Protein AF-A0A9X4RS60-F1 (afdb_monomer_lite)

pLDDT: mean 80.69, std 14.89, range [46.22, 94.75]

Secondary structure (DSSP, 8-state):
--HHHHHHHHTS------TT-HHHHHHHHHHHHHHHHHHHHHHHHHHHHHHHTT------S---HHHHHHHHHHHT-SBTTB-HHHHHHHHHHHHHHHS---EEEETTEEEE-S--------------

Foldseek 3Di:
DDPVVVVVVVVCDDDDPPDPCPVVPVVVVVVVVVVVVVVVLVVVLQVQLQVQLPDADDDPDDADPLNVLVSCLCQANQDPVDGNSVVRSVQSNCCSVVVDWDWDDDPSHIDTDPDDDDDPPPPPPPPD

Structure (mmCIF, N/CA/C/O backbone):
data_AF-A0A9X4RS60-F1
#
_entry.id   AF-A0A9X4RS60-F1
#
loop_
_atom_site.group_PDB
_atom_site.id
_atom_site.type_symbol
_atom_site.label_atom_id
_atom_site.label_alt_id
_atom_site.label_comp_id
_atom_site.label_asym_id
_atom_site.label_entity_id
_atom_site.label_seq_id
_atom_site.pdbx_PDB_ins_code
_atom_site.Cartn_x
_atom_site.Cartn_y
_atom_site.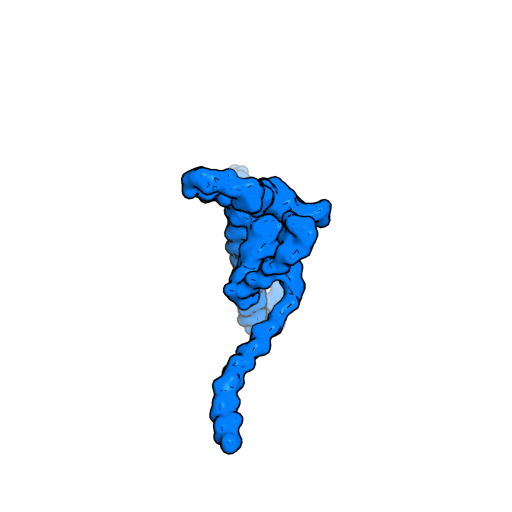Cartn_z
_atom_site.occupancy
_atom_site.B_iso_or_equiv
_atom_site.auth_seq_id
_atom_site.auth_comp_id
_atom_site.auth_asym_id
_atom_site.auth_atom_id
_atom_site.pdbx_PDB_model_num
ATOM 1 N N . MET A 1 1 ? 34.151 34.937 -30.624 1.00 52.31 1 MET A N 1
ATOM 2 C CA . MET A 1 1 ? 34.119 33.461 -30.553 1.00 52.31 1 MET A CA 1
ATOM 3 C C . MET A 1 1 ? 33.310 33.069 -29.332 1.00 52.31 1 MET A C 1
ATOM 5 O O . MET A 1 1 ? 33.734 33.347 -28.218 1.00 52.31 1 MET A O 1
ATOM 9 N N . GLY A 1 2 ? 32.074 32.621 -29.548 1.00 69.38 2 GLY A N 1
ATOM 10 C CA . GLY A 1 2 ? 31.059 32.505 -28.501 1.00 69.38 2 GLY A CA 1
ATOM 11 C C . GLY A 1 2 ? 31.070 31.156 -27.788 1.00 69.38 2 GLY A C 1
ATOM 12 O O . GLY A 1 2 ? 31.534 30.154 -28.320 1.00 69.38 2 GLY A O 1
ATOM 13 N N . ILE A 1 3 ? 30.460 31.128 -26.606 1.00 58.38 3 ILE A N 1
ATOM 14 C CA . ILE A 1 3 ? 30.180 29.940 -25.779 1.00 58.38 3 ILE A CA 1
ATOM 15 C C . ILE A 1 3 ? 29.543 28.755 -26.538 1.00 58.38 3 ILE A C 1
ATOM 17 O O . ILE A 1 3 ? 29.647 27.612 -26.101 1.00 58.38 3 ILE A O 1
ATOM 21 N N . LEU A 1 4 ? 28.923 29.010 -27.695 1.00 62.12 4 LEU A N 1
ATOM 22 C CA . LEU A 1 4 ? 28.339 27.992 -28.570 1.00 62.12 4 LEU A CA 1
ATOM 23 C C . LEU A 1 4 ? 29.401 27.130 -29.280 1.00 62.12 4 LEU A C 1
ATOM 25 O O . LEU A 1 4 ? 29.153 25.946 -29.500 1.00 62.12 4 LEU A O 1
ATOM 29 N N . ASP A 1 5 ? 30.589 27.669 -29.577 1.00 63.19 5 ASP A N 1
ATOM 30 C CA . ASP A 1 5 ? 31.693 26.886 -30.161 1.00 63.19 5 ASP A CA 1
ATOM 31 C C . ASP A 1 5 ? 32.320 25.944 -29.135 1.00 63.19 5 ASP A C 1
ATOM 33 O O . ASP A 1 5 ? 32.619 24.792 -29.444 1.00 63.19 5 ASP A O 1
ATOM 37 N N . ALA A 1 6 ? 32.444 26.395 -27.883 1.00 65.00 6 ALA A N 1
ATOM 38 C CA . ALA A 1 6 ? 32.915 25.553 -26.786 1.00 65.00 6 ALA A CA 1
ATOM 39 C C . ALA A 1 6 ? 31.950 24.384 -26.518 1.00 65.00 6 ALA A C 1
ATOM 41 O O . ALA A 1 6 ? 32.382 23.269 -26.218 1.00 65.00 6 ALA A O 1
ATOM 42 N N . PHE A 1 7 ? 30.644 24.624 -26.676 1.00 67.88 7 PHE A N 1
ATOM 43 C CA . PHE A 1 7 ? 29.623 23.588 -26.555 1.00 67.88 7 PHE A CA 1
ATOM 44 C C . PHE A 1 7 ? 29.705 22.575 -27.706 1.00 67.88 7 PHE A C 1
ATOM 46 O O . PHE A 1 7 ? 29.720 21.373 -27.455 1.00 67.88 7 PHE A O 1
ATOM 53 N N . LYS A 1 8 ? 29.860 23.030 -28.957 1.00 62.78 8 LYS A N 1
ATOM 54 C CA . LYS A 1 8 ? 30.044 22.142 -30.121 1.00 62.78 8 LYS A CA 1
ATOM 55 C C . LYS A 1 8 ? 31.332 21.317 -30.045 1.00 62.78 8 LYS A C 1
ATOM 57 O O . LYS A 1 8 ? 31.319 20.134 -30.374 1.00 62.78 8 LYS A O 1
ATOM 62 N N . PHE A 1 9 ? 32.425 21.906 -29.565 1.00 62.69 9 PHE A N 1
ATOM 63 C CA . PHE A 1 9 ? 33.718 21.226 -29.447 1.00 62.69 9 PHE A CA 1
ATOM 64 C C . PHE A 1 9 ? 33.688 20.072 -28.434 1.00 62.69 9 PHE A C 1
ATOM 66 O O . PHE A 1 9 ? 34.296 19.026 -28.656 1.00 62.69 9 PHE A O 1
ATOM 73 N N . LYS A 1 10 ? 32.919 20.220 -27.349 1.00 60.81 10 LYS A N 1
ATOM 74 C CA . LYS A 1 10 ? 32.763 19.186 -26.316 1.00 60.81 10 LYS A CA 1
ATOM 75 C C . LYS A 1 10 ? 31.879 18.008 -26.752 1.00 60.81 10 LYS A C 1
ATOM 77 O O . LYS A 1 10 ? 31.925 16.963 -26.114 1.00 60.81 10 LYS A O 1
ATOM 82 N N . PHE A 1 11 ? 31.131 18.153 -27.846 1.00 61.97 11 PHE A N 1
ATOM 83 C CA . PHE A 1 11 ? 30.317 17.085 -28.435 1.00 61.97 11 PHE A CA 1
ATOM 84 C C . PHE A 1 11 ? 31.011 16.321 -29.577 1.00 61.97 11 PHE A C 1
ATOM 86 O O . PHE A 1 11 ? 30.464 15.321 -30.028 1.00 61.97 11 PHE A O 1
ATOM 93 N N . ASN A 1 12 ? 32.204 16.737 -30.031 1.00 60.97 12 ASN A N 1
ATOM 94 C CA . ASN A 1 12 ? 32.848 16.164 -31.224 1.00 60.97 12 ASN A CA 1
ATOM 95 C C . ASN A 1 12 ? 34.192 15.444 -30.969 1.00 60.97 12 ASN A C 1
ATOM 97 O O . ASN A 1 12 ? 35.049 15.387 -31.849 1.00 60.97 12 ASN A O 1
ATOM 101 N N . LYS A 1 13 ? 34.415 14.893 -29.771 1.00 50.75 13 LYS A N 1
ATOM 102 C CA . LYS A 1 13 ? 35.612 14.087 -29.453 1.00 50.75 13 LYS A CA 1
ATOM 103 C C . LYS A 1 13 ? 35.151 12.872 -28.636 1.00 50.75 13 LYS A C 1
ATOM 105 O O . LYS A 1 13 ? 34.625 13.082 -27.552 1.00 50.75 13 LYS A O 1
ATOM 110 N N . SER A 1 14 ? 35.225 11.609 -29.064 1.00 46.22 14 SER A N 1
ATOM 111 C CA . SER A 1 14 ? 36.015 10.895 -30.089 1.00 46.22 14 SER A CA 1
ATOM 112 C C . SER A 1 14 ? 35.339 9.547 -30.434 1.00 46.22 14 SER A C 1
ATOM 114 O O . SER A 1 14 ? 34.789 8.941 -29.513 1.00 46.22 14 SER A O 1
ATOM 116 N N . PRO A 1 15 ? 35.448 8.999 -31.662 1.00 53.78 15 PRO A N 1
ATOM 117 C CA . PRO A 1 15 ? 35.054 7.624 -31.952 1.00 53.78 15 PRO A CA 1
ATOM 118 C C . PRO A 1 15 ? 36.297 6.731 -32.086 1.00 53.78 15 PRO A C 1
ATOM 120 O O . PRO A 1 15 ? 36.946 6.737 -33.122 1.00 53.78 15 PRO A O 1
ATOM 123 N N . THR A 1 16 ? 36.634 5.950 -31.061 1.00 52.50 16 THR A N 1
ATOM 124 C CA . THR A 1 16 ? 37.489 4.758 -31.227 1.00 52.50 16 THR A CA 1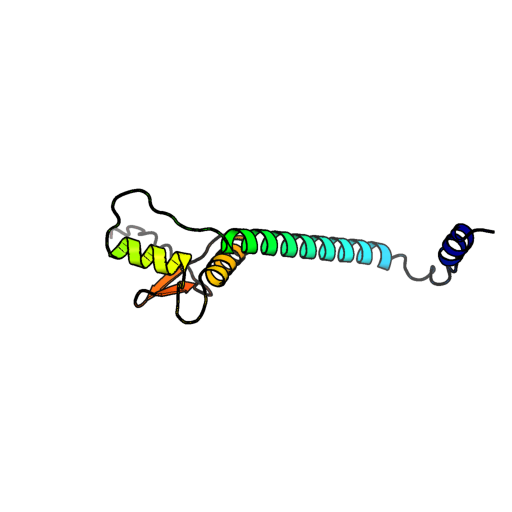
ATOM 125 C C . THR A 1 16 ? 37.091 3.716 -30.189 1.00 52.50 16 THR A C 1
ATOM 127 O O . THR A 1 16 ? 37.638 3.708 -29.091 1.00 52.50 16 THR A O 1
ATOM 130 N N . LEU A 1 17 ? 36.086 2.904 -30.521 1.00 46.53 17 LEU A N 1
ATOM 131 C CA . LEU A 1 17 ? 35.683 1.659 -29.839 1.00 46.53 17 LEU A CA 1
ATOM 132 C C . LEU A 1 17 ? 34.637 0.904 -30.701 1.00 46.53 17 LEU A C 1
ATOM 134 O O . LEU A 1 17 ? 33.798 0.189 -30.174 1.00 46.53 17 LEU A O 1
ATOM 138 N N . SER A 1 18 ? 34.611 1.119 -32.023 1.00 50.34 18 SER A N 1
ATOM 139 C CA . SER A 1 18 ? 33.472 0.752 -32.881 1.00 50.34 18 SER A CA 1
ATOM 140 C C . SER A 1 18 ? 33.477 -0.678 -33.435 1.00 50.34 18 SER A C 1
ATOM 142 O O . SER A 1 18 ? 32.433 -1.113 -33.899 1.00 50.34 18 SER A O 1
ATOM 144 N N . ASP A 1 19 ? 34.571 -1.436 -33.347 1.00 49.22 19 ASP A N 1
ATOM 145 C CA . ASP A 1 19 ? 34.709 -2.688 -34.124 1.00 49.22 19 ASP A CA 1
ATOM 146 C C . ASP A 1 19 ? 34.388 -3.988 -33.364 1.00 49.22 19 ASP A C 1
ATOM 148 O O . ASP A 1 19 ? 34.601 -5.079 -33.884 1.00 49.22 19 ASP A O 1
ATOM 152 N N . SER A 1 20 ? 33.837 -3.913 -32.148 1.00 48.72 20 SER A N 1
ATOM 153 C CA . SER A 1 20 ? 33.482 -5.110 -31.358 1.00 48.72 20 SER A CA 1
ATOM 154 C C . SER A 1 20 ? 32.025 -5.169 -30.868 1.00 48.72 20 SER A C 1
ATOM 156 O O . SER A 1 20 ? 31.700 -6.039 -30.067 1.00 48.72 20 SER A O 1
ATOM 158 N N . PHE A 1 21 ? 31.127 -4.292 -31.344 1.00 52.97 21 PHE A N 1
ATOM 159 C CA . PHE A 1 21 ? 29.794 -4.080 -30.739 1.00 52.97 21 PHE A CA 1
ATOM 160 C C . PHE A 1 21 ? 28.582 -4.267 -31.674 1.00 52.97 21 PHE A C 1
ATOM 162 O O . PHE A 1 21 ? 27.514 -3.722 -31.400 1.00 52.97 21 PHE A O 1
ATOM 169 N N . GLU A 1 22 ? 28.670 -5.041 -32.757 1.00 53.62 22 GLU A N 1
ATOM 170 C CA . GLU A 1 22 ? 27.476 -5.259 -33.598 1.00 53.62 22 GLU A CA 1
ATOM 171 C C . GLU A 1 22 ? 26.426 -6.172 -32.928 1.00 53.62 22 GLU A C 1
ATOM 173 O O . GLU A 1 22 ? 25.228 -5.942 -33.087 1.00 53.62 22 GLU A O 1
ATOM 178 N N . ASN A 1 23 ? 26.835 -7.110 -32.062 1.00 53.06 23 ASN A N 1
ATOM 179 C CA . ASN A 1 23 ? 25.902 -7.941 -31.277 1.00 53.06 23 ASN A CA 1
ATOM 180 C C . ASN A 1 23 ? 25.371 -7.255 -30.000 1.00 53.06 23 ASN A C 1
ATOM 182 O O . ASN A 1 23 ? 24.288 -7.588 -29.516 1.00 53.06 23 ASN A O 1
ATOM 186 N N . ASP A 1 24 ? 26.091 -6.263 -29.477 1.00 58.00 24 ASP A N 1
ATOM 187 C CA . ASP A 1 24 ? 25.735 -5.559 -28.239 1.00 58.00 24 ASP A CA 1
ATOM 188 C C . ASP A 1 24 ? 24.732 -4.424 -28.461 1.00 58.00 24 ASP A C 1
ATOM 190 O O . ASP A 1 24 ? 24.070 -4.003 -27.514 1.00 58.00 24 ASP A O 1
ATOM 194 N N . SER A 1 25 ? 24.587 -3.919 -29.689 1.00 67.38 25 SER A N 1
ATOM 195 C CA . SER A 1 25 ? 23.663 -2.818 -29.990 1.00 67.38 25 SER A CA 1
ATOM 196 C C . SER A 1 25 ? 22.199 -3.226 -29.771 1.00 67.38 25 SER A C 1
ATOM 198 O O . SER A 1 25 ? 21.471 -2.565 -29.027 1.00 67.38 25 SER A O 1
ATOM 200 N N . TYR A 1 26 ? 21.785 -4.379 -30.310 1.00 70.62 26 TYR A N 1
ATOM 201 C CA . TYR A 1 26 ? 20.405 -4.867 -30.190 1.00 70.62 26 TYR A CA 1
ATOM 202 C C . TYR A 1 26 ? 20.067 -5.318 -28.761 1.00 70.62 26 TYR A C 1
ATOM 204 O O . TYR A 1 26 ? 19.001 -4.996 -28.229 1.00 70.62 26 TYR A O 1
ATOM 212 N N . ALA A 1 27 ? 20.999 -6.010 -28.095 1.00 75.00 27 ALA A N 1
ATOM 213 C CA . ALA A 1 27 ? 20.853 -6.397 -26.693 1.00 75.00 27 ALA A CA 1
ATOM 214 C C . ALA A 1 27 ? 20.787 -5.169 -25.763 1.00 75.00 27 ALA A C 1
ATOM 216 O O . ALA A 1 27 ? 19.984 -5.152 -24.825 1.00 75.00 27 ALA A O 1
ATOM 217 N N . ASN A 1 28 ? 21.563 -4.114 -26.046 1.00 81.88 28 ASN A N 1
ATOM 218 C CA . ASN A 1 28 ? 21.500 -2.852 -25.307 1.00 81.88 28 ASN A CA 1
ATOM 219 C C . ASN A 1 28 ? 20.214 -2.068 -25.564 1.00 81.88 28 ASN A C 1
ATOM 221 O O . ASN A 1 28 ? 19.686 -1.448 -24.643 1.00 81.88 28 ASN A O 1
ATOM 225 N N . GLU A 1 29 ? 19.691 -2.053 -26.786 1.00 83.12 29 GLU A N 1
ATOM 226 C CA . GLU A 1 29 ? 18.398 -1.420 -27.052 1.00 83.12 29 GLU A CA 1
ATOM 227 C C . GLU A 1 29 ? 17.257 -2.163 -26.360 1.00 83.12 29 GLU A C 1
ATOM 229 O O . GLU A 1 29 ? 16.395 -1.529 -25.742 1.00 83.12 29 GLU A O 1
ATOM 234 N N . LEU A 1 30 ? 17.262 -3.497 -26.383 1.00 84.44 30 LEU A N 1
ATOM 235 C CA . LEU A 1 30 ? 16.275 -4.302 -25.668 1.00 84.44 30 LEU A CA 1
ATOM 236 C C . LEU A 1 30 ? 16.354 -4.071 -24.152 1.00 84.44 30 LEU A C 1
ATOM 238 O O . LEU A 1 30 ? 15.325 -3.826 -23.517 1.00 84.44 30 LEU A O 1
ATOM 242 N N . SER A 1 31 ? 17.557 -4.095 -23.571 1.00 85.12 31 SER A N 1
ATOM 243 C CA . SER A 1 31 ? 17.753 -3.874 -22.133 1.00 85.12 31 SER A CA 1
ATOM 244 C C . SER A 1 31 ? 17.362 -2.454 -21.712 1.00 85.12 31 SER A C 1
ATOM 246 O O . SER A 1 31 ? 16.665 -2.287 -20.708 1.00 85.12 31 SER A O 1
ATOM 248 N N . LYS A 1 32 ? 17.689 -1.432 -22.517 1.00 88.44 32 LYS A N 1
ATOM 249 C CA . LYS A 1 32 ? 17.217 -0.050 -22.319 1.00 88.44 32 LYS A CA 1
ATOM 250 C C . LYS A 1 32 ? 15.695 0.026 -22.356 1.00 88.44 32 LYS A C 1
ATOM 252 O O . LYS A 1 32 ? 15.099 0.621 -21.462 1.00 88.44 32 LYS A O 1
ATOM 257 N N . ASN A 1 33 ? 15.053 -0.592 -23.345 1.00 89.12 33 ASN A N 1
ATOM 258 C CA . ASN A 1 33 ? 13.594 -0.606 -23.452 1.00 89.12 33 ASN A CA 1
ATOM 259 C C . ASN A 1 33 ? 12.932 -1.293 -22.249 1.00 89.12 33 ASN A C 1
ATOM 261 O O . ASN A 1 33 ? 11.948 -0.779 -21.716 1.00 89.12 33 ASN A O 1
ATOM 265 N N . LEU A 1 34 ? 13.478 -2.417 -21.779 1.00 91.38 34 LEU A N 1
ATOM 266 C CA . LEU A 1 34 ? 13.007 -3.092 -20.565 1.00 91.38 34 LEU A CA 1
ATOM 267 C C . LEU A 1 34 ? 13.182 -2.211 -19.324 1.00 91.38 34 LEU A C 1
ATOM 269 O O . LEU A 1 34 ? 12.236 -2.051 -18.553 1.00 91.38 34 LEU A O 1
ATOM 273 N N . ALA A 1 35 ? 14.346 -1.580 -19.161 1.00 91.62 35 ALA A N 1
ATOM 274 C CA . ALA A 1 35 ? 14.619 -0.679 -18.045 1.00 91.62 35 ALA A CA 1
ATOM 275 C C . ALA A 1 35 ? 13.695 0.550 -18.053 1.00 91.62 35 ALA A C 1
ATOM 277 O O . ALA A 1 35 ? 13.194 0.960 -17.003 1.00 91.62 35 ALA A O 1
ATOM 278 N N . LEU A 1 36 ? 13.415 1.114 -19.231 1.00 93.19 36 LEU A N 1
ATOM 279 C CA . LEU A 1 36 ? 12.473 2.220 -19.401 1.00 93.19 36 LEU A CA 1
ATOM 280 C C . LEU A 1 36 ? 11.043 1.792 -19.065 1.00 93.19 36 LEU A C 1
ATOM 282 O O . LEU A 1 36 ? 10.363 2.503 -18.324 1.00 93.19 36 LEU A O 1
ATOM 286 N N . LYS A 1 37 ? 10.601 0.621 -19.540 1.00 92.62 37 LYS A N 1
ATOM 287 C CA . LYS A 1 37 ? 9.280 0.059 -19.217 1.00 92.62 37 LYS A CA 1
ATOM 288 C C . LYS A 1 37 ? 9.126 -0.207 -17.720 1.00 92.62 37 LYS A C 1
ATOM 290 O O . LYS A 1 37 ? 8.145 0.237 -17.129 1.00 92.62 37 LYS A O 1
ATOM 295 N N . ALA A 1 38 ? 10.106 -0.852 -17.090 1.00 91.69 38 ALA A N 1
ATOM 296 C CA . ALA A 1 38 ? 10.108 -1.093 -15.648 1.00 91.69 38 ALA A CA 1
ATOM 297 C C . ALA A 1 38 ? 10.092 0.225 -14.857 1.00 91.69 38 ALA A C 1
ATOM 299 O O . ALA A 1 38 ? 9.330 0.389 -13.904 1.00 91.69 38 ALA A O 1
ATOM 300 N N . SER A 1 39 ? 10.884 1.211 -15.284 1.00 93.25 39 SER A N 1
ATOM 301 C CA . SER A 1 39 ? 10.899 2.541 -14.668 1.00 93.25 39 SER A CA 1
ATOM 302 C C . SER A 1 39 ? 9.558 3.263 -14.814 1.00 93.25 39 SER A C 1
ATOM 304 O O . SER A 1 39 ? 9.099 3.907 -13.870 1.00 93.25 39 SER A O 1
ATOM 306 N N . ALA A 1 40 ? 8.916 3.158 -15.979 1.00 94.31 40 ALA A N 1
ATOM 307 C CA . ALA A 1 40 ? 7.597 3.729 -16.224 1.00 94.31 40 ALA A CA 1
ATOM 308 C C . ALA A 1 40 ? 6.528 3.069 -15.341 1.00 94.31 40 ALA A C 1
ATOM 310 O O . ALA A 1 40 ? 5.765 3.782 -14.691 1.00 94.31 40 ALA A O 1
ATOM 311 N N . LEU A 1 41 ? 6.530 1.735 -15.241 1.00 91.44 41 LEU A N 1
ATOM 312 C CA . LEU A 1 41 ? 5.623 0.979 -14.371 1.00 91.44 41 LEU A CA 1
ATOM 313 C C . LEU A 1 41 ? 5.762 1.422 -12.908 1.00 91.44 41 LEU A C 1
ATOM 315 O O . LEU A 1 41 ? 4.772 1.765 -12.262 1.00 91.44 41 LEU A O 1
ATOM 319 N N . ASN A 1 42 ? 6.997 1.501 -12.408 1.00 92.06 42 ASN A N 1
ATOM 320 C CA . ASN A 1 42 ? 7.279 1.951 -11.045 1.00 92.06 42 ASN A CA 1
ATOM 321 C C . ASN A 1 42 ? 6.806 3.390 -10.802 1.00 92.06 42 ASN A C 1
ATOM 323 O O . ASN A 1 42 ? 6.252 3.694 -9.744 1.00 92.06 42 ASN A O 1
ATOM 327 N N . LYS A 1 43 ? 6.983 4.290 -11.778 1.00 94.19 43 LYS A N 1
ATOM 328 C CA . LYS A 1 43 ? 6.481 5.670 -11.682 1.00 94.19 43 LYS A CA 1
ATOM 329 C C . LYS A 1 43 ? 4.960 5.716 -11.603 1.00 94.19 43 LYS A C 1
ATOM 331 O O . LYS A 1 43 ? 4.438 6.406 -10.732 1.00 94.19 43 LYS A O 1
ATOM 336 N N . VAL A 1 44 ? 4.263 4.987 -12.474 1.00 92.94 44 VAL A N 1
ATOM 337 C CA . VAL A 1 44 ? 2.793 4.938 -12.486 1.00 92.94 44 VAL A CA 1
ATOM 338 C C . VAL A 1 44 ? 2.269 4.343 -11.180 1.00 92.94 44 VAL A C 1
ATOM 340 O O . VAL A 1 44 ? 1.409 4.951 -10.546 1.00 92.94 44 VAL A O 1
ATOM 343 N N . SER A 1 45 ? 2.848 3.232 -10.720 1.00 92.56 45 SER A N 1
ATOM 344 C CA . SER A 1 45 ? 2.491 2.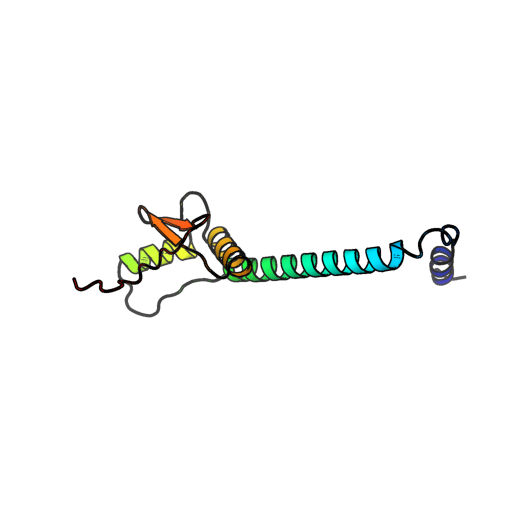604 -9.442 1.00 92.56 45 SER A CA 1
ATOM 345 C C . SER A 1 45 ? 2.663 3.567 -8.264 1.00 92.56 45 SER A C 1
ATOM 347 O O . SER A 1 45 ? 1.735 3.775 -7.484 1.00 92.56 45 SER A O 1
ATOM 349 N N . ASN A 1 46 ? 3.803 4.260 -8.183 1.00 92.94 46 ASN A N 1
ATOM 350 C CA . ASN A 1 46 ? 4.038 5.259 -7.140 1.00 92.94 46 ASN A CA 1
ATOM 351 C C . ASN A 1 46 ? 3.084 6.456 -7.235 1.00 92.94 46 ASN A C 1
ATOM 353 O O . ASN A 1 46 ? 2.670 6.995 -6.207 1.00 92.94 46 ASN A O 1
ATOM 357 N N . TYR A 1 47 ? 2.733 6.883 -8.447 1.00 94.75 47 TYR A N 1
ATOM 358 C CA . TYR A 1 47 ? 1.801 7.987 -8.649 1.00 94.75 47 TYR A CA 1
ATOM 359 C C . TYR A 1 47 ? 0.389 7.620 -8.181 1.00 94.75 47 TYR A C 1
ATOM 361 O O . TYR A 1 47 ? -0.222 8.381 -7.428 1.00 94.75 47 TYR A O 1
ATOM 369 N N . ILE A 1 48 ? -0.093 6.429 -8.551 1.00 93.31 48 ILE A N 1
ATOM 370 C CA . ILE A 1 48 ? -1.392 5.908 -8.112 1.00 93.31 48 ILE A CA 1
ATOM 371 C C . ILE A 1 48 ? -1.395 5.721 -6.597 1.00 93.31 48 ILE A C 1
ATOM 373 O O . ILE A 1 48 ? -2.284 6.252 -5.935 1.00 93.31 48 ILE A O 1
ATOM 377 N N . ALA A 1 49 ? -0.372 5.066 -6.038 1.00 92.50 49 ALA A N 1
ATOM 378 C CA . ALA A 1 49 ? -0.248 4.869 -4.597 1.00 92.50 49 ALA A CA 1
ATOM 379 C C . ALA A 1 49 ? -0.302 6.204 -3.845 1.00 92.50 49 ALA A C 1
ATOM 381 O O 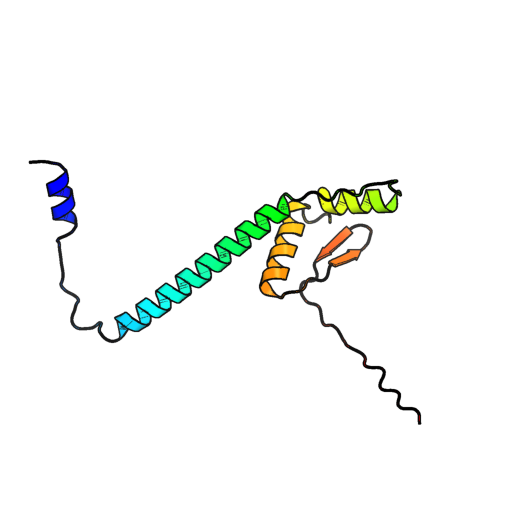. ALA A 1 49 ? -1.079 6.350 -2.910 1.00 92.50 49 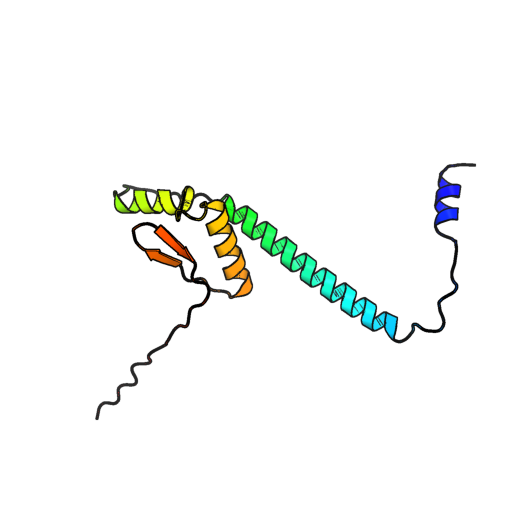ALA A O 1
ATOM 382 N N . ARG A 1 50 ? 0.434 7.225 -4.303 1.00 92.75 50 ARG A N 1
ATOM 383 C CA . ARG A 1 50 ? 0.436 8.554 -3.673 1.00 92.75 50 ARG A CA 1
ATOM 384 C C . ARG A 1 50 ? -0.901 9.285 -3.793 1.00 92.75 50 ARG A C 1
ATOM 386 O O . ARG A 1 50 ? -1.234 10.074 -2.908 1.00 92.75 50 ARG A O 1
ATOM 393 N N . SER A 1 51 ? -1.628 9.070 -4.884 1.00 94.00 51 SER A N 1
ATOM 394 C CA . SER A 1 51 ? -2.981 9.599 -5.060 1.00 94.00 51 SER A CA 1
ATOM 395 C C . SER A 1 51 ? -3.952 8.929 -4.083 1.00 94.00 51 SER A C 1
ATOM 397 O O . SER A 1 51 ? -4.677 9.611 -3.360 1.00 94.00 51 SER A O 1
ATOM 399 N N . PHE A 1 52 ? -3.880 7.601 -3.975 1.00 91.88 52 PHE A N 1
ATOM 400 C CA . PHE A 1 52 ? -4.714 6.798 -3.082 1.00 91.88 52 PHE A CA 1
ATOM 401 C C . PHE A 1 52 ? -4.430 7.074 -1.600 1.00 91.88 52 PHE A C 1
ATOM 403 O O . PHE A 1 52 ? -5.362 7.240 -0.823 1.00 91.88 52 PHE A O 1
ATOM 410 N N . SER A 1 53 ? -3.162 7.252 -1.217 1.00 91.81 53 SER A N 1
ATOM 411 C CA . SER A 1 53 ? -2.754 7.636 0.144 1.00 91.81 53 SER A CA 1
ATOM 412 C C . SER A 1 53 ? -3.360 8.957 0.628 1.00 91.81 53 SER A C 1
ATOM 414 O O . SER A 1 53 ? -3.353 9.226 1.824 1.00 91.81 53 SER A O 1
ATOM 416 N N . LYS A 1 54 ? -3.829 9.819 -0.282 1.00 91.19 54 LYS A N 1
ATOM 417 C CA . LYS A 1 54 ? -4.473 11.099 0.052 1.00 91.19 54 LYS A CA 1
ATOM 418 C C . LYS A 1 54 ? -5.997 11.039 -0.024 1.00 91.19 54 LYS A C 1
ATOM 420 O O . LYS A 1 54 ? -6.650 12.031 0.309 1.00 91.19 54 LYS A O 1
ATOM 425 N N . ALA A 1 55 ? -6.558 9.929 -0.498 1.00 90.31 55 ALA A N 1
ATOM 426 C CA . ALA A 1 55 ? -7.995 9.755 -0.588 1.00 90.31 55 ALA A CA 1
ATOM 427 C C . ALA A 1 55 ? -8.607 9.757 0.818 1.00 90.31 55 ALA A C 1
ATOM 429 O O . ALA A 1 55 ? -8.028 9.228 1.765 1.00 90.31 55 ALA A O 1
ATOM 430 N N . LYS A 1 56 ? -9.786 10.370 0.949 1.00 89.12 56 LYS A N 1
ATOM 431 C CA . LYS A 1 56 ? -10.562 10.373 2.191 1.00 89.12 56 LYS A CA 1
ATOM 432 C C . LYS A 1 56 ? -11.900 9.705 1.951 1.00 89.12 56 LYS A C 1
ATOM 434 O O . LYS A 1 56 ? -12.635 10.088 1.042 1.00 89.12 56 LYS A O 1
ATOM 439 N N . PHE A 1 57 ? -12.225 8.744 2.799 1.00 89.00 57 PHE A N 1
ATOM 440 C CA . PHE A 1 57 ? -13.514 8.077 2.796 1.00 89.00 57 PHE A CA 1
ATOM 441 C C . PHE A 1 57 ? -14.520 8.913 3.579 1.00 89.00 57 PHE A C 1
ATOM 443 O O . PHE A 1 57 ? -14.267 9.300 4.720 1.00 89.00 57 PHE A O 1
ATOM 450 N N . VAL A 1 58 ? -15.667 9.181 2.961 1.00 89.00 58 VAL A N 1
ATOM 451 C CA . VAL A 1 58 ? -16.784 9.902 3.575 1.00 89.00 58 VAL A CA 1
ATOM 452 C C . VAL A 1 58 ? -18.055 9.110 3.309 1.00 89.00 58 VAL A C 1
ATOM 454 O O . VAL A 1 58 ? -18.353 8.775 2.165 1.00 89.00 58 VAL A O 1
ATOM 457 N N . ILE A 1 59 ? -18.809 8.816 4.365 1.00 87.81 59 ILE A N 1
ATOM 458 C CA . ILE A 1 59 ? -20.125 8.179 4.275 1.00 87.81 59 ILE A CA 1
ATOM 459 C C . ILE A 1 59 ? -21.177 9.285 4.397 1.00 87.81 59 ILE A C 1
ATOM 461 O O . ILE A 1 59 ? -21.113 10.097 5.319 1.00 87.81 59 ILE A O 1
ATOM 465 N N . LYS A 1 60 ? -22.132 9.339 3.462 1.00 85.69 60 LYS A N 1
ATOM 466 C CA . LYS A 1 60 ? -23.286 10.248 3.541 1.00 85.69 60 LYS A CA 1
ATOM 467 C C . LYS A 1 60 ? -24.435 9.557 4.282 1.00 85.69 60 LYS A C 1
ATOM 469 O O . LYS A 1 60 ? -24.788 8.440 3.918 1.00 85.69 60 LYS A O 1
ATOM 474 N N . GLY A 1 61 ? -25.030 10.233 5.265 1.00 84.44 61 GLY A N 1
ATOM 475 C CA . GLY A 1 61 ? -26.192 9.751 6.025 1.00 84.44 61 GLY A CA 1
ATOM 476 C C . GLY A 1 61 ? -25.935 9.635 7.529 1.00 84.44 61 GLY A C 1
ATOM 477 O O . GLY A 1 61 ? -24.900 10.084 8.025 1.00 84.44 61 GLY A O 1
ATOM 478 N N . GLU A 1 62 ? -26.887 9.040 8.250 1.00 80.38 62 GLU A N 1
ATOM 479 C CA . GLU A 1 62 ? -26.726 8.737 9.673 1.00 80.38 62 GLU A CA 1
ATOM 480 C C . GLU A 1 62 ? -25.610 7.712 9.886 1.00 80.38 62 GLU A C 1
ATOM 482 O O . GLU A 1 62 ? -25.513 6.685 9.202 1.00 80.38 62 GLU A O 1
ATOM 487 N N . LEU A 1 63 ? -24.726 8.034 10.828 1.00 81.19 63 LEU A N 1
ATOM 488 C CA . LEU A 1 63 ? -23.496 7.297 11.043 1.00 81.19 63 LEU A CA 1
ATOM 489 C C . LEU A 1 63 ? -23.569 6.555 12.374 1.00 81.19 63 LEU A C 1
ATOM 491 O O . LEU A 1 63 ? -23.332 7.137 13.437 1.00 81.19 63 LEU A O 1
ATOM 495 N N . ASP A 1 64 ? -23.864 5.261 12.281 1.00 85.25 64 ASP A N 1
ATOM 496 C CA . ASP A 1 64 ? -23.783 4.330 13.405 1.00 85.25 64 ASP A CA 1
ATOM 497 C C . ASP A 1 64 ? -22.374 4.343 14.017 1.00 85.25 64 ASP A C 1
ATOM 499 O O . ASP A 1 64 ? -21.373 4.603 13.335 1.00 85.25 64 ASP A O 1
ATOM 503 N N . SER A 1 65 ? -22.278 4.010 15.302 1.00 80.75 65 SER A N 1
ATOM 504 C CA . SER A 1 65 ? -21.011 3.905 16.042 1.00 80.75 65 SER A CA 1
ATOM 505 C C . SER A 1 65 ? -19.985 3.010 15.331 1.00 80.75 65 SER A C 1
ATOM 507 O O . SER A 1 65 ? -18.824 3.398 15.201 1.00 80.75 65 SER A O 1
ATOM 509 N N . ASN A 1 66 ? -20.417 1.883 14.759 1.00 82.06 66 ASN A N 1
ATOM 510 C CA . ASN A 1 66 ? -19.536 0.984 14.001 1.00 82.06 66 ASN A CA 1
ATOM 511 C C . ASN A 1 66 ? -18.989 1.629 12.718 1.00 82.06 66 ASN A C 1
ATOM 513 O O . ASN A 1 66 ? -17.806 1.499 12.403 1.00 82.06 66 ASN A O 1
ATOM 517 N N . LYS A 1 67 ? -19.823 2.384 11.990 1.00 83.75 67 LYS A N 1
ATOM 518 C CA . LYS A 1 67 ? -19.400 3.076 10.762 1.00 83.75 67 LYS A CA 1
ATOM 519 C C . LYS A 1 67 ? -18.400 4.188 11.069 1.00 83.75 67 LYS A C 1
ATOM 521 O O . LYS A 1 67 ? -17.470 4.386 10.294 1.00 83.75 67 LYS A O 1
ATOM 526 N N . LYS A 1 68 ? -18.560 4.884 12.203 1.00 85.44 68 LYS A N 1
ATOM 527 C CA . LYS A 1 68 ? -17.588 5.880 12.691 1.00 85.44 68 LYS A CA 1
ATOM 528 C C . LYS A 1 68 ? -16.224 5.257 12.958 1.00 85.44 68 LYS A C 1
ATOM 530 O O . LYS A 1 68 ? -15.226 5.825 12.522 1.00 85.44 68 LYS A O 1
ATOM 535 N N . SER A 1 69 ? -16.193 4.098 13.618 1.00 86.88 69 SER A N 1
ATOM 536 C CA . SER A 1 69 ? -14.944 3.377 13.889 1.00 86.88 69 SER A CA 1
ATOM 537 C C . SER A 1 69 ? -14.235 2.982 12.588 1.00 86.88 69 SER A C 1
ATOM 539 O O . SER A 1 69 ? -13.080 3.347 12.378 1.00 86.88 69 SER A O 1
ATOM 541 N N . TRP A 1 70 ? -14.952 2.393 11.623 1.00 87.56 70 TRP A N 1
ATOM 542 C CA . TRP A 1 70 ? -14.361 2.092 10.311 1.00 87.56 70 TRP A CA 1
ATOM 543 C C . TRP A 1 70 ? -13.867 3.328 9.563 1.00 87.56 70 TRP A C 1
ATOM 545 O O . TRP A 1 70 ? -12.796 3.289 8.958 1.00 87.56 70 TRP A O 1
ATOM 555 N N . LEU A 1 71 ? -14.614 4.432 9.608 1.00 89.62 71 LEU A N 1
ATOM 556 C CA . LEU A 1 71 ? -14.200 5.679 8.970 1.00 89.62 71 LEU A CA 1
ATOM 557 C C . LEU A 1 71 ? -12.922 6.243 9.609 1.00 89.62 71 LEU A C 1
ATOM 559 O O . LEU A 1 71 ? -12.089 6.815 8.905 1.00 89.62 71 LEU A O 1
ATOM 563 N N . PHE A 1 72 ? -12.763 6.073 10.924 1.00 89.06 72 PHE A N 1
ATOM 564 C CA . PHE A 1 72 ? -11.544 6.424 11.644 1.00 89.06 72 PHE A CA 1
ATOM 565 C C . PHE A 1 72 ? -10.376 5.525 11.226 1.00 89.06 72 PHE A C 1
ATOM 567 O O . PHE A 1 72 ? -9.338 6.046 10.816 1.00 89.06 72 PHE A O 1
ATOM 574 N N . CYS A 1 73 ? -10.552 4.201 11.225 1.00 89.00 73 CYS A N 1
ATOM 575 C CA . CYS A 1 73 ? -9.512 3.263 10.797 1.00 89.00 73 CYS A CA 1
ATOM 576 C C . CYS A 1 73 ? -9.046 3.541 9.361 1.00 89.00 73 CYS A C 1
ATOM 578 O O . CYS A 1 73 ? -7.849 3.608 9.090 1.00 89.00 73 CYS A O 1
ATOM 580 N N . LEU A 1 74 ? -9.982 3.767 8.436 1.00 88.81 74 LEU A N 1
ATOM 581 C CA . LEU A 1 74 ? -9.663 3.987 7.025 1.00 88.81 74 LEU A CA 1
ATOM 582 C C . LEU A 1 74 ? -8.991 5.333 6.745 1.00 88.81 74 LEU A C 1
ATOM 584 O O . LEU A 1 74 ? -8.217 5.408 5.797 1.00 88.81 74 LEU A O 1
ATOM 588 N N . ASN A 1 75 ? -9.255 6.382 7.532 1.00 92.38 75 ASN A N 1
ATOM 589 C CA . ASN A 1 75 ? -8.734 7.732 7.266 1.00 92.38 75 ASN A CA 1
ATOM 590 C C . ASN A 1 75 ? -7.593 8.175 8.191 1.00 92.38 75 ASN A C 1
ATOM 592 O O . ASN A 1 75 ? -6.873 9.112 7.850 1.00 92.38 75 ASN A O 1
ATOM 596 N N . VAL A 1 76 ? -7.447 7.560 9.366 1.00 90.94 76 VAL A N 1
ATOM 597 C CA . VAL A 1 76 ? -6.478 7.976 10.389 1.00 90.94 76 VAL A CA 1
ATOM 598 C C . VAL A 1 76 ? -5.440 6.882 10.586 1.00 90.94 76 VAL A C 1
ATOM 600 O O . VAL A 1 76 ? -4.306 7.002 10.112 1.00 90.94 76 VAL A O 1
ATOM 603 N N . GLN A 1 77 ? -5.834 5.798 11.246 1.00 90.69 77 GLN A N 1
ATOM 604 C CA . GLN A 1 77 ? -4.927 4.726 11.621 1.00 90.69 77 GLN A CA 1
ATOM 605 C C . GLN A 1 77 ? -5.636 3.372 11.507 1.00 90.69 77 GLN A C 1
ATOM 607 O O . GLN A 1 77 ? -6.441 3.032 12.371 1.00 90.69 77 GLN A O 1
ATOM 612 N N . PRO A 1 78 ? -5.355 2.597 10.447 1.00 90.19 78 PRO A N 1
ATOM 613 C CA . PRO A 1 78 ? -5.987 1.304 10.235 1.00 90.19 78 PRO A CA 1
ATOM 614 C C . PRO A 1 78 ? -5.460 0.259 11.207 1.00 90.19 78 PRO A C 1
ATOM 616 O O . PRO A 1 78 ? -6.223 -0.600 11.630 1.00 90.19 78 PRO A O 1
ATOM 619 N N . ASN A 1 79 ? -4.182 0.323 11.579 1.00 90.69 79 ASN A N 1
ATOM 620 C CA . ASN A 1 79 ? -3.612 -0.540 12.602 1.00 90.69 79 ASN A CA 1
ATOM 621 C C . ASN A 1 79 ? -2.477 0.180 13.358 1.00 90.69 79 ASN A C 1
ATOM 623 O O . ASN A 1 79 ? -1.971 1.200 12.884 1.00 90.69 79 ASN A O 1
ATOM 627 N N . PRO A 1 80 ? -2.035 -0.332 14.518 1.00 88.44 80 PRO A N 1
ATOM 628 C CA . PRO A 1 80 ? -0.989 0.316 15.314 1.00 88.44 80 PRO A CA 1
ATOM 629 C C . PRO A 1 80 ? 0.366 0.444 14.602 1.00 88.44 80 PRO A C 1
ATOM 631 O O . PRO A 1 80 ? 1.159 1.319 14.938 1.00 88.44 80 PRO A O 1
ATOM 634 N N . ASN A 1 81 ? 0.625 -0.407 13.608 1.00 89.44 81 ASN A N 1
ATOM 635 C CA . ASN A 1 81 ? 1.917 -0.522 12.937 1.00 89.44 81 ASN A CA 1
ATOM 636 C C . ASN A 1 81 ? 2.056 0.427 11.731 1.00 89.44 81 ASN A C 1
ATOM 638 O O . ASN A 1 81 ? 3.174 0.656 11.275 1.00 89.44 81 ASN A O 1
ATOM 642 N N . GLN A 1 82 ? 0.958 0.981 11.200 1.00 91.12 82 GLN A N 1
ATOM 643 C CA . GLN A 1 82 ? 0.984 1.868 10.029 1.00 91.12 82 GLN A CA 1
ATOM 644 C C . GLN A 1 82 ? -0.152 2.899 9.995 1.00 91.12 82 GLN A C 1
ATOM 646 O O . GLN A 1 82 ? -1.248 2.690 10.509 1.00 91.12 82 GLN A O 1
ATOM 651 N N . SER A 1 83 ? 0.102 4.030 9.330 1.00 93.12 83 SER A N 1
ATOM 652 C CA . SER A 1 83 ? -0.905 5.073 9.087 1.00 93.12 83 SER A CA 1
ATOM 653 C C . SER A 1 83 ? -1.816 4.736 7.902 1.00 93.12 83 SER A C 1
ATOM 655 O O . SER A 1 83 ? -1.454 3.939 7.033 1.00 93.12 83 SER A O 1
ATOM 657 N N . SER A 1 84 ? -2.980 5.395 7.823 1.00 91.75 84 SER A N 1
ATOM 658 C CA . SER A 1 84 ? -3.926 5.239 6.703 1.00 91.75 84 SER A CA 1
ATOM 659 C C . SER A 1 84 ? -3.261 5.470 5.340 1.00 91.75 84 SER A C 1
ATOM 661 O O . SER A 1 84 ? -3.420 4.664 4.425 1.00 91.75 84 SER A O 1
ATOM 663 N N . SER A 1 85 ? -2.421 6.501 5.223 1.00 92.50 85 SER A N 1
ATOM 664 C CA . SER A 1 85 ? -1.695 6.812 3.988 1.00 92.50 85 SER A CA 1
ATOM 665 C C . SER A 1 85 ? -0.825 5.650 3.500 1.00 92.50 85 SER A C 1
ATOM 667 O O . SER A 1 85 ? -0.790 5.371 2.301 1.00 92.50 85 SER A O 1
ATOM 669 N N . VAL A 1 86 ? -0.112 4.987 4.417 1.00 92.81 86 VAL A N 1
ATOM 670 C CA . VAL A 1 86 ? 0.769 3.852 4.097 1.00 92.81 86 VAL A CA 1
ATOM 671 C C . VAL A 1 86 ? -0.075 2.648 3.690 1.00 92.81 86 VAL A C 1
ATOM 673 O O . VAL A 1 86 ? 0.120 2.117 2.600 1.00 92.81 86 VAL A O 1
ATOM 676 N N . PHE A 1 87 ? -1.087 2.318 4.491 1.00 93.56 87 PHE A N 1
ATOM 677 C CA . PHE A 1 87 ? -2.017 1.217 4.240 1.00 93.56 87 PHE A CA 1
ATOM 678 C C . PHE A 1 87 ? -2.719 1.328 2.877 1.00 93.56 87 PHE A C 1
ATOM 680 O O . PHE A 1 87 ? -2.723 0.384 2.089 1.00 93.56 87 PHE A O 1
ATOM 687 N N . LEU A 1 88 ? -3.266 2.501 2.546 1.00 92.75 88 LEU A N 1
ATOM 688 C CA . LEU A 1 88 ? -3.920 2.744 1.255 1.00 92.75 88 LEU A CA 1
ATOM 689 C C . LEU A 1 88 ? -2.930 2.701 0.084 1.00 92.75 88 LEU A C 1
ATOM 691 O O . LEU A 1 88 ? -3.274 2.244 -1.007 1.00 92.75 88 LEU A O 1
ATOM 695 N N . GLY A 1 89 ? -1.694 3.149 0.308 1.00 93.50 89 GLY A N 1
ATOM 696 C CA . GLY A 1 89 ? -0.624 3.050 -0.679 1.00 93.50 89 GLY A CA 1
ATOM 697 C C . GLY A 1 89 ? -0.226 1.598 -0.963 1.00 93.50 89 GLY A C 1
ATOM 698 O O . GLY A 1 89 ? -0.008 1.243 -2.121 1.00 93.50 89 GLY A O 1
ATOM 699 N N . GLU A 1 90 ? -0.161 0.752 0.066 1.00 92.25 90 GLU A N 1
ATOM 700 C CA . GLU A 1 90 ? 0.106 -0.684 -0.077 1.00 92.25 90 GLU A CA 1
ATOM 701 C C . GLU A 1 90 ? -1.029 -1.415 -0.790 1.00 92.25 90 GLU A C 1
ATOM 703 O O . GLU A 1 90 ? -0.759 -2.196 -1.703 1.00 92.25 90 GLU A O 1
ATOM 708 N N . ILE A 1 91 ? -2.284 -1.102 -0.452 1.00 92.81 91 ILE A N 1
ATOM 709 C CA . ILE A 1 91 ? -3.464 -1.609 -1.165 1.00 92.81 91 ILE A CA 1
ATOM 710 C C . ILE A 1 91 ? -3.357 -1.305 -2.658 1.00 92.81 91 ILE A C 1
ATOM 712 O O . ILE A 1 91 ? -3.489 -2.208 -3.480 1.00 92.81 91 ILE A O 1
ATOM 716 N N . ALA A 1 92 ? -3.074 -0.052 -3.019 1.00 92.94 92 ALA A N 1
ATOM 717 C CA . ALA A 1 92 ? -2.950 0.345 -4.417 1.00 92.94 92 ALA A CA 1
ATOM 718 C C . ALA A 1 92 ? -1.819 -0.410 -5.136 1.00 92.94 92 ALA A C 1
ATOM 720 O O . ALA A 1 92 ? -1.992 -0.837 -6.275 1.00 92.94 92 ALA A O 1
ATOM 721 N N . LYS A 1 93 ? -0.673 -0.613 -4.474 1.00 92.06 93 LYS A N 1
ATOM 722 C CA . LYS A 1 93 ? 0.456 -1.359 -5.050 1.00 92.06 93 LYS A CA 1
ATOM 723 C C . LYS A 1 93 ? 0.130 -2.838 -5.258 1.00 92.06 93 LYS A C 1
ATOM 725 O O . LYS A 1 93 ? 0.401 -3.340 -6.346 1.00 92.06 93 LYS A O 1
ATOM 730 N N . LYS A 1 94 ? -0.468 -3.506 -4.264 1.00 91.50 94 LYS A N 1
ATOM 731 C CA . LYS A 1 94 ? -0.885 -4.916 -4.375 1.00 91.50 94 LYS A CA 1
ATOM 732 C C . LYS A 1 94 ? -1.963 -5.097 -5.441 1.00 91.50 94 LYS A C 1
ATOM 734 O O . LYS A 1 94 ? -1.837 -5.978 -6.275 1.00 91.50 94 LYS A O 1
ATOM 739 N N . LEU A 1 95 ? -2.942 -4.194 -5.521 1.00 91.38 95 LEU A N 1
ATOM 740 C CA . LEU A 1 95 ? -3.955 -4.228 -6.582 1.00 91.38 95 LEU A CA 1
ATOM 741 C C . LEU A 1 95 ? -3.361 -4.088 -7.990 1.00 91.38 95 LEU A C 1
ATOM 743 O O . LEU A 1 95 ? -3.845 -4.725 -8.916 1.00 91.38 95 LEU A O 1
ATOM 747 N N . ILE A 1 96 ? -2.322 -3.267 -8.173 1.00 89.88 96 ILE A N 1
ATOM 748 C CA . ILE A 1 96 ? -1.649 -3.131 -9.476 1.00 89.88 96 ILE A CA 1
ATOM 749 C C . ILE A 1 96 ? -0.817 -4.377 -9.814 1.00 89.88 96 ILE A C 1
ATOM 751 O O . ILE A 1 96 ? -0.718 -4.730 -10.987 1.00 89.88 96 ILE A O 1
ATOM 755 N N . ALA A 1 97 ? -0.195 -5.009 -8.815 1.00 88.44 97 ALA A N 1
ATOM 756 C CA . ALA A 1 97 ? 0.674 -6.169 -9.008 1.00 88.44 97 ALA A CA 1
ATOM 757 C C . ALA A 1 97 ? -0.112 -7.477 -9.189 1.00 88.44 97 ALA A C 1
ATOM 759 O O . ALA A 1 97 ? 0.112 -8.195 -10.161 1.00 88.44 97 ALA A O 1
ATOM 760 N N . ASP A 1 98 ? -1.047 -7.745 -8.279 1.00 89.19 98 ASP A N 1
ATOM 761 C CA . ASP A 1 98 ? -1.724 -9.037 -8.135 1.00 89.19 98 ASP A CA 1
ATOM 762 C C . ASP A 1 98 ? -3.177 -8.993 -8.638 1.00 89.19 98 ASP A C 1
ATOM 764 O O . ASP A 1 98 ? -3.807 -10.028 -8.833 1.00 89.19 98 ASP A O 1
ATOM 768 N N . GLY A 1 99 ? -3.733 -7.796 -8.859 1.00 90.31 99 GLY A N 1
ATOM 769 C CA . GLY A 1 99 ? -5.127 -7.598 -9.277 1.00 90.31 99 GLY A CA 1
ATOM 770 C C . GLY A 1 99 ? -6.150 -7.712 -8.143 1.00 90.31 99 GLY A C 1
ATOM 771 O O . GLY A 1 99 ? -7.287 -7.265 -8.294 1.00 90.31 99 GLY A O 1
ATOM 772 N N . GLU A 1 100 ? -5.755 -8.253 -6.993 1.00 90.12 100 GLU A N 1
ATOM 773 C CA . GLU A 1 100 ? -6.612 -8.452 -5.829 1.00 90.12 100 GLU A CA 1
ATOM 774 C C . GLU A 1 100 ? -5.865 -8.200 -4.513 1.00 90.12 100 GLU A C 1
ATOM 776 O O . GLU A 1 100 ? -4.639 -8.230 -4.442 1.00 90.12 100 GLU A O 1
ATOM 781 N N . VAL A 1 101 ? -6.613 -7.903 -3.449 1.00 92.44 101 VAL A N 1
ATOM 782 C CA . VAL A 1 101 ? -6.050 -7.694 -2.113 1.00 92.44 101 VAL A CA 1
ATOM 783 C C . VAL A 1 101 ? -7.036 -8.172 -1.055 1.00 92.44 101 VAL A C 1
ATOM 785 O O . VAL A 1 101 ? -8.232 -7.887 -1.136 1.00 92.44 101 VAL A O 1
ATOM 788 N N . LEU A 1 102 ? -6.534 -8.880 -0.044 1.00 91.69 102 LEU A N 1
ATOM 789 C CA . LEU A 1 102 ? -7.327 -9.308 1.102 1.00 91.69 102 LEU A CA 1
ATOM 790 C C . LEU A 1 102 ? -7.004 -8.437 2.316 1.00 91.69 102 LEU A C 1
ATOM 792 O O . LEU A 1 102 ? -5.851 -8.335 2.741 1.00 91.69 102 LEU A O 1
ATOM 796 N N . ILE A 1 103 ? -8.050 -7.841 2.885 1.00 92.25 103 ILE A N 1
ATOM 797 C CA . ILE A 1 103 ? -7.983 -7.063 4.119 1.00 92.25 103 ILE A CA 1
ATOM 798 C C . ILE A 1 103 ? -8.686 -7.861 5.214 1.00 92.25 103 ILE A C 1
ATOM 800 O O . ILE A 1 103 ? -9.844 -8.248 5.061 1.00 92.25 103 ILE A O 1
ATOM 804 N N . VAL A 1 104 ? -7.986 -8.095 6.320 1.00 90.81 104 VAL A N 1
ATOM 805 C CA . VAL A 1 104 ? -8.496 -8.819 7.485 1.00 90.81 104 VAL A CA 1
ATOM 806 C C . VAL A 1 104 ? -8.726 -7.829 8.617 1.00 90.81 104 VAL A C 1
ATOM 808 O O . VAL A 1 104 ? -7.833 -7.061 8.977 1.00 90.81 104 VAL A O 1
ATOM 811 N N . SER A 1 105 ? -9.926 -7.855 9.192 1.00 90.44 105 SER A N 1
ATOM 812 C CA . SER A 1 105 ? -10.236 -7.118 10.413 1.00 90.44 105 SER A CA 1
ATOM 813 C C . SER A 1 105 ? -9.946 -7.982 11.638 1.00 90.44 105 SER A C 1
ATOM 815 O O . SER A 1 105 ? -10.526 -9.061 11.776 1.00 90.44 105 SER A O 1
ATOM 817 N N . TYR A 1 106 ? -9.106 -7.499 12.547 1.00 88.12 106 TYR A N 1
ATOM 818 C CA . TYR A 1 106 ? -8.815 -8.151 13.822 1.00 88.12 106 TYR A CA 1
ATOM 819 C C . TYR A 1 106 ? -8.745 -7.103 14.931 1.00 88.12 106 TYR A C 1
ATOM 821 O O . TYR A 1 106 ? -8.007 -6.133 14.798 1.00 88.12 106 TYR A O 1
ATOM 829 N N . GLN A 1 107 ? -9.519 -7.292 16.008 1.00 85.06 107 GLN A N 1
ATOM 830 C CA . GLN A 1 107 ? -9.572 -6.373 17.160 1.00 85.06 107 GLN A CA 1
ATOM 831 C C . GLN A 1 107 ? -9.699 -4.894 16.745 1.00 85.06 107 GLN A C 1
ATOM 833 O O . GLN A 1 107 ? -8.868 -4.064 17.096 1.00 85.06 107 GLN A O 1
ATOM 838 N N . GLU A 1 108 ? -10.710 -4.583 15.924 1.00 83.62 108 GLU A N 1
ATOM 839 C CA . GLU A 1 108 ? -10.979 -3.231 15.390 1.00 83.62 108 GLU A CA 1
ATOM 840 C C . GLU A 1 108 ? -9.866 -2.630 14.508 1.00 83.62 108 GLU A C 1
ATOM 842 O O . GLU A 1 108 ? -9.995 -1.509 14.030 1.00 83.62 108 GLU A O 1
ATOM 847 N N . SER A 1 109 ? -8.805 -3.385 14.215 1.00 88.50 109 SER A N 1
ATOM 848 C CA . SER A 1 109 ? -7.718 -2.987 13.321 1.00 88.50 109 SER A CA 1
ATOM 849 C C . SER A 1 109 ? -7.799 -3.709 11.975 1.00 88.50 109 SER A C 1
ATOM 851 O O . SER A 1 109 ? -8.341 -4.810 11.864 1.00 88.50 109 SER A O 1
ATOM 853 N N . LEU A 1 110 ? -7.243 -3.087 10.937 1.00 90.88 110 LEU A N 1
ATOM 854 C CA . LEU A 1 110 ? -7.212 -3.580 9.562 1.00 90.88 110 LEU A CA 1
ATOM 855 C C . LEU A 1 110 ? -5.786 -3.966 9.161 1.00 90.88 110 LEU A C 1
ATOM 857 O O . LEU A 1 110 ? -4.849 -3.164 9.231 1.00 90.88 110 LEU A O 1
ATOM 861 N N . TYR A 1 111 ? -5.635 -5.194 8.682 1.00 91.50 111 TYR A N 1
ATOM 862 C CA . TYR A 1 111 ? -4.364 -5.748 8.230 1.00 91.50 111 TYR A CA 1
ATOM 863 C C . TYR A 1 111 ? -4.473 -6.213 6.783 1.00 91.50 111 TYR A C 1
ATOM 865 O O . TYR A 1 111 ? -5.504 -6.734 6.364 1.00 91.50 111 TYR A O 1
ATOM 873 N N . ILE A 1 112 ? -3.404 -6.017 6.019 1.00 91.56 112 ILE A N 1
ATOM 874 C CA . ILE A 1 112 ? -3.298 -6.497 4.641 1.00 91.56 112 ILE A CA 1
ATOM 875 C C . ILE A 1 112 ? -2.634 -7.869 4.692 1.00 91.56 112 ILE A C 1
ATOM 877 O O . ILE A 1 112 ? -1.566 -8.002 5.284 1.00 91.56 112 ILE A O 1
ATOM 881 N N . ALA A 1 113 ? -3.244 -8.880 4.080 1.00 90.31 113 ALA A N 1
ATOM 882 C CA . ALA A 1 113 ? -2.623 -10.197 3.984 1.00 90.31 113 ALA A CA 1
ATOM 883 C C . ALA A 1 113 ? -1.451 -10.175 2.988 1.00 90.31 113 ALA A C 1
ATOM 885 O O . ALA A 1 113 ? -1.541 -9.553 1.925 1.00 90.31 113 ALA A O 1
ATOM 886 N N . ASP A 1 114 ? -0.356 -10.864 3.306 1.00 86.06 114 ASP A N 1
ATOM 887 C CA . ASP A 1 114 ? 0.785 -11.005 2.390 1.00 86.06 114 ASP A CA 1
ATOM 888 C C . ASP A 1 114 ? 0.484 -11.928 1.217 1.00 86.06 114 ASP A C 1
ATOM 890 O O . ASP A 1 114 ? 0.878 -11.647 0.091 1.00 86.06 114 ASP A O 1
ATOM 894 N N . SER A 1 115 ? -0.267 -12.993 1.470 1.00 85.38 115 SER A N 1
ATOM 895 C CA . SER A 1 115 ? -0.772 -13.900 0.453 1.00 85.38 115 SER A CA 1
ATOM 896 C C . SER A 1 115 ? -2.084 -14.501 0.937 1.00 85.38 115 SER A C 1
ATOM 898 O O . SER A 1 115 ? -2.295 -14.688 2.139 1.00 85.38 115 SER A O 1
ATOM 900 N N . PHE A 1 116 ? -2.974 -14.800 0.003 1.00 87.88 116 PHE A N 1
ATOM 901 C CA . PHE A 1 116 ? -4.192 -15.543 0.265 1.00 87.88 116 PHE A CA 1
ATOM 902 C C . PHE A 1 116 ? -4.468 -16.475 -0.911 1.00 87.88 116 PHE A C 1
ATOM 904 O O . PHE A 1 116 ? -4.045 -16.226 -2.035 1.00 87.88 116 PHE A O 1
ATOM 911 N N . SER A 1 117 ? -5.165 -17.575 -0.645 1.00 82.06 117 SER A N 1
ATOM 912 C CA . SER A 1 117 ? -5.644 -18.471 -1.693 1.00 82.06 117 SER A CA 1
ATOM 913 C C . SER A 1 117 ? -7.136 -18.683 -1.512 1.00 82.06 117 SER A C 1
ATOM 915 O O . SER A 1 117 ? -7.619 -18.949 -0.407 1.00 82.06 117 SER A O 1
ATOM 917 N N . LYS A 1 118 ? -7.889 -18.541 -2.601 1.00 79.44 118 LYS A N 1
ATOM 918 C CA . LYS A 1 118 ? -9.319 -18.824 -2.602 1.00 79.44 118 LYS A CA 1
ATOM 919 C C . LYS A 1 118 ? -9.515 -20.300 -2.918 1.00 79.44 118 LYS A C 1
ATOM 921 O O . LYS A 1 118 ? -9.308 -20.739 -4.047 1.00 79.44 118 LYS A O 1
ATOM 926 N N . LYS A 1 119 ? -9.943 -21.082 -1.929 1.00 80.62 119 LYS A N 1
ATOM 927 C CA . LYS A 1 119 ? -10.394 -22.451 -2.178 1.00 80.62 119 LYS A CA 1
ATOM 928 C C . LYS A 1 119 ? -11.839 -22.403 -2.663 1.00 80.62 119 LYS A C 1
ATOM 930 O O . LYS A 1 119 ? -12.767 -22.327 -1.861 1.00 80.62 119 LYS A O 1
ATOM 935 N N . GLU A 1 120 ? -12.035 -22.420 -3.978 1.00 71.25 120 GLU A N 1
ATOM 936 C CA . GLU A 1 120 ? -13.370 -22.575 -4.556 1.00 71.25 120 GLU A CA 1
ATOM 937 C C . GLU A 1 120 ? -13.855 -24.008 -4.330 1.00 71.25 120 GLU A C 1
ATOM 939 O O . GLU A 1 120 ? -13.574 -24.923 -5.103 1.00 71.25 120 GLU A O 1
ATOM 944 N N . ALA A 1 121 ? -14.580 -24.226 -3.235 1.00 66.31 121 ALA A N 1
ATOM 945 C CA . ALA A 1 121 ? -15.347 -25.446 -3.062 1.00 66.31 121 ALA A CA 1
ATOM 946 C C . ALA A 1 121 ? -16.549 -25.388 -4.012 1.00 66.31 121 ALA A C 1
ATOM 948 O O . ALA A 1 121 ? -17.615 -24.882 -3.664 1.00 66.31 121 ALA A O 1
ATOM 949 N N . ARG A 1 122 ? -16.388 -25.909 -5.232 1.00 51.91 122 ARG A N 1
ATOM 950 C CA . ARG A 1 122 ? -17.548 -26.358 -6.003 1.00 51.91 122 ARG A CA 1
ATOM 951 C C . ARG A 1 122 ? -18.186 -27.477 -5.190 1.00 51.91 122 ARG A C 1
ATOM 953 O O . ARG A 1 122 ? -17.611 -28.561 -5.092 1.00 51.91 122 ARG A O 1
ATOM 960 N N . LEU A 1 123 ? -19.346 -27.206 -4.592 1.00 65.25 123 LEU A N 1
ATOM 961 C CA . LEU A 1 123 ? -20.235 -28.236 -4.065 1.00 65.25 123 LEU A CA 1
ATOM 962 C C . LEU A 1 123 ? -20.682 -29.079 -5.262 1.00 65.25 123 LEU A C 1
ATOM 964 O O . LEU A 1 123 ? -21.719 -28.837 -5.872 1.00 65.25 123 LEU A O 1
ATOM 968 N N . THR A 1 124 ? -19.834 -30.019 -5.668 1.00 61.25 124 THR A N 1
ATOM 969 C CA . THR A 1 124 ? -20.209 -31.045 -6.628 1.00 61.25 124 THR A CA 1
ATOM 970 C C . THR A 1 124 ? -21.134 -31.942 -5.838 1.00 61.25 124 THR A C 1
ATOM 972 O O . THR A 1 124 ? -20.674 -32.673 -4.963 1.00 61.25 124 THR A O 1
ATOM 975 N N . GLY A 1 125 ? -22.439 -31.780 -6.052 1.00 56.25 125 GLY A N 1
ATOM 976 C CA . GLY A 1 125 ? -23.456 -32.630 -5.460 1.00 56.25 125 GLY A CA 1
ATOM 977 C C . GLY A 1 125 ? -23.223 -34.062 -5.914 1.00 56.25 125 GLY A C 1
ATOM 978 O O . GLY A 1 125 ? -23.770 -34.496 -6.920 1.00 56.25 125 GLY A O 1
ATOM 979 N N . GLN A 1 126 ? -22.384 -34.792 -5.187 1.00 53.28 126 GLN A N 1
ATOM 980 C CA . GLN A 1 126 ? -22.442 -36.240 -5.165 1.00 53.28 126 GLN A CA 1
ATOM 981 C C . GLN A 1 126 ? -23.657 -36.585 -4.310 1.00 53.28 126 GLN A C 1
ATOM 983 O O . GLN A 1 126 ? -23.560 -36.821 -3.109 1.00 53.28 126 GLN A O 1
ATOM 988 N N . CYS A 1 127 ? -24.829 -36.513 -4.940 1.00 50.41 127 CYS A N 1
ATOM 989 C CA . CYS A 1 127 ? -25.982 -37.274 -4.498 1.00 50.41 127 CYS A CA 1
ATOM 990 C C . CYS A 1 127 ? -25.614 -38.740 -4.738 1.00 50.41 127 CYS A C 1
ATOM 992 O O . CYS A 1 127 ? -25.518 -39.154 -5.895 1.00 50.41 127 CYS A O 1
ATOM 994 N N . HIS A 1 128 ? -25.302 -39.463 -3.662 1.00 49.22 128 HIS A N 1
ATOM 995 C CA . HIS A 1 128 ? -25.207 -40.915 -3.712 1.00 49.22 128 HIS A CA 1
ATOM 996 C C . HIS A 1 128 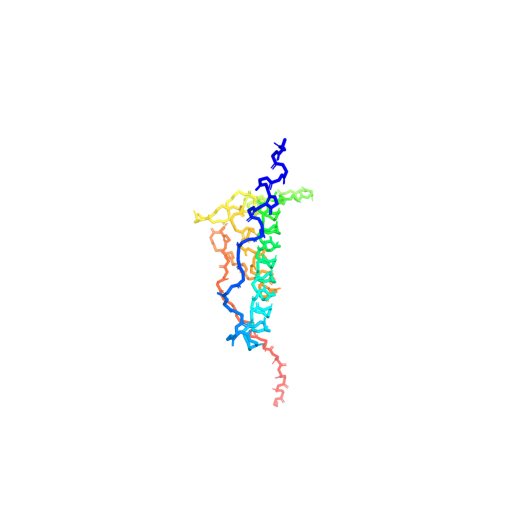? -26.595 -41.531 -3.555 1.00 49.22 128 HIS A C 1
ATOM 998 O O . HIS A 1 128 ? -27.391 -40.972 -2.765 1.00 49.22 128 HIS A O 1
#

Organism: Streptococcus suis (NCBI:txid1307)

Radius of gyration: 26.82 Å; chains: 1; bounding box: 64×74×51 Å

Sequence (128 aa):
MGILDAFKFKFNKSPTLSDSFENDSYANELSKNLALKASALNKVSNYIARSFSKAKFVIKGELDSNKKSWLFCLNVQPNPNQSSSVFLGEIAKKLIADGEVLIVSYQESLYIADSFSKKEARLTGQCH